Protein AF-A0A0M3JGV1-F1 (afdb_monomer_lite)

pLDDT: mean 84.98, std 13.51, range [31.81, 96.75]

Structure (mmCIF, N/CA/C/O backbone):
data_AF-A0A0M3JGV1-F1
#
_entry.id   AF-A0A0M3JGV1-F1
#
loop_
_atom_site.group_PDB
_atom_site.id
_atom_site.type_symbol
_atom_site.label_atom_id
_atom_site.label_alt_id
_atom_site.label_comp_id
_atom_site.label_asym_id
_atom_site.label_entity_id
_atom_site.label_seq_id
_atom_site.pdbx_PDB_ins_code
_atom_site.Cartn_x
_atom_site.Cartn_y
_atom_site.Cartn_z
_atom_site.occupancy
_atom_site.B_iso_or_equiv
_atom_site.auth_seq_id
_atom_site.auth_comp_id
_atom_site.auth_asym_id
_atom_site.auth_atom_id
_atom_site.pdbx_PDB_model_num
ATOM 1 N N . MET A 1 1 ? 13.966 17.396 3.147 1.00 37.34 1 MET A N 1
ATOM 2 C CA . MET A 1 1 ? 12.583 17.799 3.482 1.00 37.34 1 MET A CA 1
ATOM 3 C C . MET A 1 1 ? 12.252 17.110 4.794 1.00 37.34 1 MET A C 1
ATOM 5 O O . MET A 1 1 ? 12.454 15.910 4.873 1.00 37.34 1 MET A O 1
ATOM 9 N N . ASN A 1 2 ? 11.905 17.860 5.842 1.00 31.81 2 ASN A N 1
ATOM 10 C CA . ASN A 1 2 ? 11.750 17.312 7.194 1.00 31.81 2 ASN A CA 1
ATOM 11 C C . ASN A 1 2 ? 10.426 16.545 7.322 1.00 31.81 2 ASN A C 1
ATOM 13 O O . ASN A 1 2 ? 9.392 17.044 6.885 1.00 31.81 2 ASN A O 1
ATOM 17 N N . ALA A 1 3 ? 10.459 15.386 7.983 1.00 46.59 3 ALA A N 1
ATOM 18 C CA . ALA A 1 3 ? 9.334 14.471 8.214 1.00 46.59 3 ALA A CA 1
ATOM 19 C C . ALA A 1 3 ? 8.198 15.030 9.111 1.00 46.59 3 ALA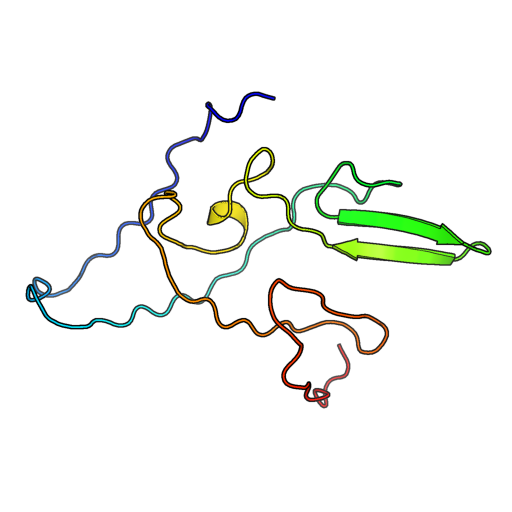 A C 1
ATOM 21 O O . ALA A 1 3 ? 7.343 14.283 9.570 1.00 46.59 3 ALA A O 1
ATOM 22 N N . HIS A 1 4 ? 8.171 16.341 9.376 1.00 45.28 4 HIS A N 1
ATOM 23 C CA . HIS A 1 4 ? 7.312 16.960 10.393 1.00 45.28 4 HIS A CA 1
ATOM 24 C C . HIS A 1 4 ? 6.203 17.875 9.848 1.00 45.28 4 HIS A C 1
ATOM 26 O O . HIS A 1 4 ? 5.447 18.423 10.640 1.00 45.28 4 HIS A O 1
ATOM 32 N N . ASN A 1 5 ? 6.052 18.014 8.526 1.00 45.00 5 ASN A N 1
ATOM 33 C CA . ASN A 1 5 ? 4.948 18.777 7.918 1.00 45.00 5 ASN A CA 1
ATOM 34 C C . ASN A 1 5 ? 3.959 17.861 7.181 1.00 45.00 5 ASN A C 1
ATOM 36 O O . ASN A 1 5 ? 3.640 18.080 6.012 1.00 45.00 5 ASN A O 1
ATOM 40 N N . LEU A 1 6 ? 3.470 16.819 7.854 1.00 54.94 6 LEU A N 1
ATOM 41 C CA . LEU A 1 6 ? 2.320 16.075 7.351 1.00 54.94 6 LEU A CA 1
ATOM 42 C C . LEU A 1 6 ? 1.060 16.902 7.632 1.00 54.94 6 LEU A C 1
ATOM 44 O O . LEU A 1 6 ? 0.699 17.134 8.784 1.00 54.94 6 LEU A O 1
ATOM 48 N N . ILE A 1 7 ? 0.389 17.362 6.573 1.00 60.41 7 ILE A N 1
ATOM 49 C CA . ILE A 1 7 ? -1.000 17.826 6.672 1.00 60.41 7 ILE A CA 1
ATOM 50 C C . ILE A 1 7 ? -1.793 16.683 7.326 1.00 60.41 7 ILE A C 1
ATOM 52 O O . ILE A 1 7 ? -1.631 15.538 6.892 1.00 60.41 7 ILE A O 1
ATOM 56 N N . PRO A 1 8 ? -2.628 16.938 8.350 1.00 64.62 8 PRO A N 1
ATOM 57 C CA . PRO A 1 8 ? -3.413 15.882 8.968 1.00 64.62 8 PRO A CA 1
ATOM 58 C C . PRO A 1 8 ? -4.295 15.194 7.917 1.00 64.62 8 PRO A C 1
ATOM 60 O O . PRO A 1 8 ? -5.240 15.783 7.398 1.00 64.62 8 PRO A O 1
ATOM 63 N N . ALA A 1 9 ? -3.959 13.949 7.584 1.00 78.62 9 ALA A N 1
ATOM 64 C CA . ALA A 1 9 ? -4.692 13.125 6.632 1.00 78.62 9 ALA A CA 1
ATOM 65 C C . ALA A 1 9 ? -5.491 12.080 7.414 1.00 78.62 9 ALA A C 1
ATOM 67 O O . ALA A 1 9 ? -5.013 10.972 7.660 1.00 78.62 9 ALA A O 1
ATOM 68 N N . PHE A 1 10 ? -6.687 12.469 7.855 1.00 87.88 10 PHE A N 1
ATOM 69 C CA . PHE A 1 10 ? -7.604 11.602 8.590 1.00 87.88 10 PHE A CA 1
ATOM 70 C C . PHE A 1 10 ? -8.809 11.233 7.729 1.00 87.88 10 PHE A C 1
ATOM 72 O O . PHE A 1 10 ? -9.417 12.092 7.091 1.00 87.88 10 PHE A O 1
ATOM 79 N N . LEU A 1 11 ? -9.189 9.957 7.770 1.00 90.12 11 LEU A N 1
ATOM 80 C CA . LEU A 1 11 ? -10.455 9.466 7.239 1.00 90.12 11 LEU A CA 1
ATOM 81 C C . LEU A 1 11 ? -11.381 9.132 8.411 1.00 90.12 11 LEU A C 1
ATOM 83 O O . LEU A 1 11 ? -11.094 8.232 9.198 1.00 90.12 11 LEU A O 1
ATOM 87 N N . THR A 1 12 ? -12.501 9.843 8.530 1.00 92.62 12 THR A N 1
ATOM 88 C CA . THR A 1 12 ? -13.517 9.553 9.551 1.00 92.62 12 THR A CA 1
ATOM 89 C C . THR A 1 12 ? -14.614 8.672 8.970 1.00 92.62 12 THR A C 1
ATOM 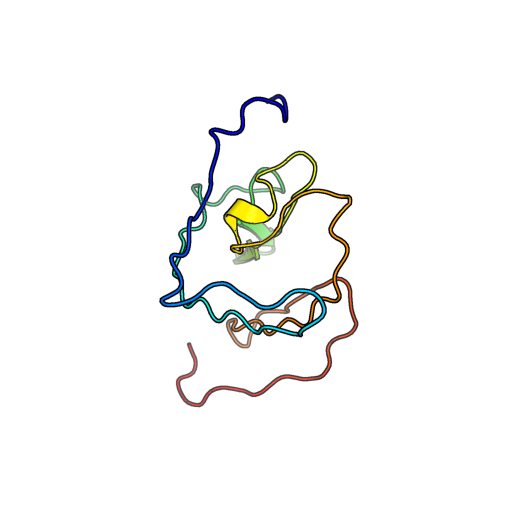91 O O . THR A 1 12 ? -15.327 9.079 8.054 1.00 92.62 12 THR A O 1
ATOM 94 N N . LEU A 1 13 ? -14.790 7.483 9.544 1.00 92.19 13 LEU A N 1
ATOM 95 C CA . LEU A 1 13 ? -15.855 6.552 9.183 1.00 92.19 13 LEU A CA 1
ATOM 96 C C . LEU A 1 13 ? -16.974 6.626 10.222 1.00 92.19 13 LEU A C 1
ATOM 98 O O . LEU A 1 13 ? -16.748 6.376 11.404 1.00 92.19 13 LEU A O 1
ATOM 102 N N . LYS A 1 14 ? -18.185 6.978 9.785 1.00 94.38 14 LYS A N 1
ATOM 103 C CA . LYS A 1 14 ? -19.367 6.996 10.654 1.00 94.38 14 LYS A CA 1
ATOM 104 C C . LYS A 1 14 ? -20.024 5.622 10.653 1.00 94.38 14 LYS A C 1
ATOM 106 O O . LYS A 1 14 ? -20.354 5.096 9.594 1.00 94.38 14 LYS A O 1
ATOM 111 N N . THR A 1 15 ? -20.246 5.068 11.836 1.00 94.12 15 THR A N 1
ATOM 112 C CA . THR A 1 15 ? -20.995 3.825 12.023 1.00 94.12 15 THR A CA 1
ATOM 113 C C . THR A 1 15 ? -22.451 4.145 12.358 1.00 94.12 15 THR A C 1
ATOM 115 O O . THR A 1 15 ? -22.755 5.198 12.914 1.00 94.12 15 THR A O 1
ATOM 118 N N . GLN A 1 16 ? -23.373 3.245 12.010 1.00 93.81 16 GLN A N 1
ATOM 119 C CA . GLN A 1 16 ? -24.796 3.421 12.340 1.00 93.81 16 GLN A CA 1
ATOM 120 C C . GLN A 1 16 ? -25.075 3.224 13.838 1.00 93.81 16 GLN A C 1
ATOM 122 O O . GLN A 1 16 ? -26.043 3.762 14.366 1.00 93.81 16 GLN A O 1
ATOM 127 N N . ALA A 1 17 ? -24.212 2.469 14.519 1.00 94.00 17 ALA A N 1
ATOM 128 C CA . ALA A 1 17 ? -24.259 2.221 15.951 1.00 94.00 17 ALA A CA 1
ATOM 129 C C . ALA A 1 17 ? -22.834 2.227 16.540 1.00 94.00 17 ALA A C 1
ATOM 131 O O . ALA A 1 17 ? -21.868 2.026 15.792 1.00 94.00 17 ALA A O 1
ATOM 132 N N . PRO A 1 18 ? -22.674 2.454 17.857 1.00 94.25 18 PRO A N 1
ATOM 133 C CA . PRO A 1 18 ? -21.377 2.364 18.520 1.00 94.25 18 PRO A CA 1
ATOM 134 C C . PRO A 1 18 ? -20.737 0.983 18.339 1.00 94.25 18 PRO A C 1
ATOM 136 O O . PRO A 1 18 ? -21.413 -0.039 18.447 1.00 94.25 18 PRO A O 1
ATOM 139 N N . LEU A 1 19 ? -19.424 0.952 18.101 1.00 95.19 19 LEU A N 1
ATOM 140 C CA . LEU A 1 19 ? -18.666 -0.297 18.085 1.00 95.19 19 LEU A CA 1
ATOM 141 C C . LEU A 1 19 ? -18.480 -0.800 19.521 1.00 95.19 19 LEU A C 1
ATOM 143 O O . LEU A 1 19 ? -18.080 -0.046 20.408 1.00 95.19 19 LEU A O 1
ATOM 147 N N . THR A 1 20 ? -18.763 -2.079 19.755 1.00 96.00 20 THR A N 1
ATOM 148 C CA . THR A 1 20 ? -18.626 -2.694 21.078 1.00 96.00 20 THR A CA 1
ATOM 149 C C . THR A 1 20 ? -17.154 -2.917 21.422 1.00 96.00 20 THR A C 1
ATOM 151 O O . THR A 1 20 ? -16.409 -3.523 20.647 1.00 96.00 20 THR A O 1
ATOM 154 N N . ALA A 1 21 ? -16.738 -2.448 22.601 1.00 96.31 21 ALA A N 1
ATOM 155 C CA . ALA A 1 21 ? -15.388 -2.659 23.115 1.00 96.31 21 ALA A CA 1
ATOM 156 C C . ALA A 1 21 ? -15.084 -4.156 23.308 1.00 96.31 21 ALA A C 1
ATOM 158 O O . ALA A 1 21 ? -15.967 -4.943 23.645 1.00 96.31 21 ALA A O 1
ATOM 159 N N . GLY A 1 22 ? -13.827 -4.552 23.085 1.00 96.75 22 GLY A N 1
ATOM 160 C CA . GLY A 1 22 ? -13.382 -5.947 23.217 1.00 96.75 22 GLY A CA 1
ATOM 161 C C . GLY A 1 22 ? -13.843 -6.889 22.098 1.00 96.75 22 GLY A C 1
ATOM 162 O O . GLY A 1 22 ? -13.585 -8.085 22.173 1.00 96.75 22 GLY A O 1
ATOM 163 N N . SER A 1 23 ? -14.513 -6.370 21.065 1.00 96.00 23 SER A N 1
ATOM 164 C CA . SER A 1 23 ? -14.932 -7.140 19.888 1.00 96.00 23 SER A CA 1
ATOM 165 C C . SER A 1 23 ? -13.995 -6.910 18.701 1.00 96.00 23 SER A C 1
ATOM 167 O O . SER A 1 23 ? -13.382 -5.848 18.580 1.00 96.00 23 SER A O 1
ATOM 169 N N . ASN A 1 24 ? -13.927 -7.887 17.795 1.00 96.00 24 ASN A N 1
ATOM 170 C CA . ASN A 1 24 ? -13.173 -7.769 16.550 1.00 96.00 24 ASN A CA 1
ATOM 171 C C . ASN A 1 24 ? -14.056 -7.202 15.439 1.00 96.00 24 ASN A C 1
ATOM 173 O O . ASN A 1 24 ? -15.172 -7.670 15.223 1.00 96.00 24 ASN A O 1
ATOM 177 N N . TRP A 1 25 ? -13.517 -6.236 14.705 1.00 95.31 25 TRP A N 1
ATOM 178 C CA . TRP A 1 25 ? -14.178 -5.600 13.573 1.00 95.31 25 TRP A CA 1
ATOM 179 C C . TRP A 1 25 ? -13.277 -5.672 12.346 1.00 95.31 25 TRP A C 1
ATOM 181 O O . TRP A 1 25 ? -12.054 -5.586 12.458 1.00 95.31 25 TRP A O 1
ATOM 191 N N . THR A 1 26 ? -13.882 -5.808 11.170 1.00 95.38 26 THR A N 1
ATOM 192 C CA . THR A 1 26 ? -13.162 -5.800 9.895 1.00 95.38 26 THR A CA 1
ATOM 193 C C . THR A 1 26 ? -13.616 -4.611 9.069 1.00 95.38 26 THR A C 1
ATOM 195 O O . THR A 1 26 ? -14.810 -4.405 8.862 1.00 95.38 26 THR A O 1
ATOM 198 N N . LEU A 1 27 ? -12.648 -3.838 8.587 1.00 94.38 27 LEU A N 1
ATOM 199 C CA . LEU A 1 27 ? -12.864 -2.689 7.725 1.00 94.38 27 LEU A CA 1
ATOM 200 C C . LEU A 1 27 ? -12.315 -2.997 6.333 1.00 94.38 27 LEU A C 1
ATOM 202 O O . LEU A 1 27 ? -11.140 -3.322 6.188 1.00 94.38 27 LEU A O 1
ATOM 206 N N . TRP A 1 28 ? -13.168 -2.857 5.321 1.00 95.69 28 TRP A N 1
ATOM 207 C CA . TRP A 1 28 ? -12.793 -2.984 3.918 1.00 95.69 28 TRP A CA 1
ATOM 208 C C . TRP A 1 28 ? -12.823 -1.614 3.256 1.00 95.69 28 TRP A C 1
ATOM 210 O O . TRP A 1 28 ? -13.836 -0.916 3.309 1.00 95.69 28 TRP A O 1
ATOM 220 N N . ILE A 1 29 ? -11.719 -1.237 2.616 1.00 95.12 29 ILE A N 1
ATOM 221 C CA . ILE A 1 29 ? -11.608 0.013 1.867 1.00 95.12 29 ILE A CA 1
ATOM 222 C C . ILE A 1 29 ? -11.131 -0.328 0.461 1.00 95.12 29 ILE A C 1
ATOM 224 O O . ILE A 1 29 ? -10.029 -0.838 0.283 1.00 95.12 29 ILE A O 1
ATOM 228 N N . LYS A 1 30 ? -11.956 -0.016 -0.541 1.00 95.75 30 LYS A N 1
ATOM 229 C CA . LYS A 1 30 ? -11.534 0.004 -1.942 1.00 95.75 30 LYS A CA 1
ATOM 230 C C . LYS A 1 30 ? -11.152 1.433 -2.297 1.00 95.75 30 LYS A C 1
ATOM 232 O O . LYS A 1 30 ? -11.959 2.342 -2.117 1.00 95.75 30 LYS A O 1
ATOM 237 N N . TYR A 1 31 ? -9.937 1.628 -2.787 1.00 93.69 31 TYR A N 1
ATOM 238 C CA . TYR A 1 31 ? -9.421 2.945 -3.135 1.00 93.69 31 TYR A CA 1
ATOM 239 C C . TYR A 1 31 ? -8.523 2.866 -4.368 1.00 93.69 31 TYR A C 1
ATOM 241 O O . TYR A 1 31 ? -8.020 1.804 -4.726 1.00 93.69 31 TYR A O 1
ATOM 249 N N . THR A 1 32 ? -8.330 4.015 -5.005 1.00 92.31 32 THR A N 1
ATOM 250 C CA . THR A 1 32 ? -7.331 4.230 -6.050 1.00 92.31 32 THR A CA 1
ATOM 251 C C . THR A 1 32 ? -6.509 5.442 -5.655 1.00 92.31 32 THR A C 1
ATOM 253 O O . THR A 1 32 ? -7.056 6.428 -5.161 1.00 92.31 32 THR A O 1
ATOM 256 N N . GLY A 1 33 ? -5.206 5.371 -5.874 1.00 86.12 33 GLY A N 1
ATOM 257 C CA . GLY A 1 33 ? -4.289 6.478 -5.661 1.00 86.12 33 GLY A CA 1
ATOM 258 C C . GLY A 1 33 ? -3.478 6.729 -6.917 1.00 86.12 33 GLY A C 1
ATOM 259 O O . GLY A 1 33 ? -3.569 5.994 -7.898 1.00 86.12 33 GLY A O 1
ATOM 260 N N . PHE A 1 34 ? -2.667 7.770 -6.870 1.00 81.06 34 PHE A N 1
ATOM 261 C CA . PHE A 1 34 ? -1.708 8.063 -7.916 1.00 81.06 34 PHE A CA 1
ATOM 262 C C . PHE A 1 34 ? -0.309 7.969 -7.335 1.00 81.06 34 PHE A C 1
ATOM 264 O O . PHE A 1 34 ? -0.059 8.363 -6.195 1.00 81.06 34 PHE A O 1
ATOM 271 N N . VAL A 1 35 ? 0.608 7.449 -8.139 1.00 78.56 35 VAL A N 1
ATOM 272 C CA . VAL A 1 35 ? 2.020 7.479 -7.797 1.00 78.56 35 VAL A CA 1
ATOM 273 C C . VAL A 1 35 ? 2.552 8.853 -8.182 1.00 78.56 35 VAL A C 1
ATOM 275 O O . VAL A 1 35 ? 2.562 9.222 -9.355 1.00 78.56 35 VAL A O 1
ATOM 278 N N . TRP A 1 36 ? 2.943 9.639 -7.180 1.00 67.88 36 TRP A N 1
ATOM 279 C CA . TRP A 1 36 ? 3.494 10.972 -7.392 1.00 67.88 36 TRP A CA 1
ATOM 280 C C . TRP A 1 36 ? 4.832 10.916 -8.138 1.00 67.88 36 TRP A C 1
ATOM 282 O O . TRP A 1 36 ? 5.729 10.159 -7.773 1.00 67.88 36 TRP A O 1
ATOM 292 N N . GLY A 1 37 ? 4.995 11.822 -9.101 1.00 69.50 37 GLY A N 1
ATOM 293 C CA . GLY A 1 37 ? 6.287 12.146 -9.703 1.00 69.50 37 GLY A CA 1
ATOM 294 C C . GLY A 1 37 ? 6.464 11.639 -11.130 1.00 69.50 37 GLY A C 1
ATOM 295 O O . GLY A 1 37 ? 5.868 10.654 -11.560 1.00 69.50 37 GLY A O 1
ATOM 296 N N . VAL A 1 38 ? 7.314 12.348 -11.874 1.00 76.31 38 VAL A N 1
ATOM 297 C CA . VAL A 1 38 ? 7.809 11.876 -13.166 1.00 76.31 38 VAL A CA 1
ATOM 298 C C . VAL A 1 38 ? 8.924 10.869 -12.888 1.00 76.31 38 VAL A C 1
ATOM 300 O O . VAL A 1 38 ? 9.803 11.163 -12.075 1.00 76.31 38 VAL A O 1
ATOM 303 N N . PRO A 1 39 ? 8.921 9.711 -13.559 1.00 81.44 39 PRO A N 1
ATOM 304 C CA . PRO A 1 39 ? 9.965 8.718 -13.392 1.00 81.44 39 PRO A CA 1
ATOM 305 C C . PRO A 1 39 ? 11.366 9.296 -13.584 1.00 81.44 39 PRO A C 1
ATOM 307 O O . PRO A 1 39 ? 11.629 9.974 -14.580 1.00 81.44 39 PRO A O 1
ATOM 310 N N . SER A 1 40 ? 12.272 9.008 -12.651 1.00 85.94 40 SER A N 1
ATOM 311 C CA . SER A 1 40 ? 13.637 9.550 -12.658 1.00 85.94 40 SER A CA 1
ATOM 312 C C . SER A 1 40 ? 14.701 8.460 -12.745 1.00 85.94 40 SER A C 1
ATOM 314 O O . SER A 1 40 ? 14.536 7.376 -12.191 1.00 85.94 40 SER A O 1
ATOM 316 N N . LYS A 1 41 ? 15.835 8.754 -13.389 1.00 87.31 41 LYS A N 1
ATOM 317 C CA . LYS A 1 41 ? 16.995 7.853 -13.376 1.00 87.31 41 LYS A CA 1
ATOM 318 C C . LYS A 1 41 ? 17.616 7.822 -11.972 1.00 87.31 41 LYS A C 1
ATOM 320 O O . LYS A 1 41 ? 17.977 8.881 -11.465 1.00 87.31 41 LYS A O 1
ATOM 325 N N . GLY A 1 42 ? 17.775 6.644 -11.363 1.00 85.19 42 GLY A N 1
ATOM 326 C CA . GLY A 1 42 ? 18.387 6.493 -10.028 1.00 85.19 42 GLY A CA 1
ATOM 327 C C . GLY A 1 42 ? 17.424 5.994 -8.944 1.00 85.19 42 GLY A C 1
ATOM 328 O O . GLY A 1 42 ? 16.613 5.128 -9.219 1.00 85.19 42 GLY A O 1
ATOM 329 N N . VAL A 1 43 ? 17.539 6.480 -7.702 1.00 80.62 43 VAL A N 1
ATOM 330 C CA . VAL A 1 43 ? 16.722 6.026 -6.541 1.00 80.62 43 VAL A CA 1
ATOM 331 C C . VAL A 1 43 ? 16.085 7.193 -5.777 1.00 80.62 43 VAL A C 1
ATOM 333 O O . VAL A 1 43 ? 15.938 7.162 -4.560 1.00 80.62 43 VAL A O 1
ATOM 336 N N . TYR A 1 44 ? 15.774 8.276 -6.484 1.00 72.88 44 TYR A N 1
ATOM 337 C CA . TYR A 1 44 ? 15.408 9.550 -5.859 1.00 72.88 44 TYR A CA 1
ATOM 338 C C . TYR A 1 44 ? 13.906 9.705 -5.602 1.00 72.88 44 TYR A C 1
ATOM 340 O O . TYR A 1 44 ? 13.513 10.551 -4.802 1.00 72.88 44 TYR A O 1
ATOM 348 N N . THR A 1 45 ? 13.066 8.918 -6.274 1.00 74.75 45 THR A N 1
ATOM 349 C CA . THR A 1 45 ? 11.604 8.946 -6.110 1.00 74.75 45 THR A CA 1
ATOM 350 C C . THR A 1 45 ? 11.062 7.534 -5.880 1.00 74.75 45 THR A C 1
ATOM 352 O O . THR A 1 45 ? 11.826 6.575 -5.832 1.00 74.75 45 THR A O 1
ATOM 355 N N . ASN A 1 46 ? 9.749 7.366 -5.725 1.00 78.88 46 ASN A N 1
ATOM 356 C CA . ASN A 1 46 ? 9.144 6.032 -5.694 1.00 78.88 46 ASN A CA 1
ATOM 357 C C . ASN A 1 46 ? 9.127 5.364 -7.074 1.00 78.88 46 ASN A C 1
ATOM 359 O O . ASN A 1 46 ? 9.054 4.142 -7.143 1.00 78.88 46 ASN A O 1
ATOM 363 N N . THR A 1 47 ? 9.224 6.144 -8.154 1.00 85.44 47 THR A N 1
ATOM 364 C CA . THR A 1 47 ? 9.173 5.652 -9.533 1.00 85.44 47 THR A CA 1
ATOM 365 C C . THR A 1 47 ? 10.493 5.950 -10.213 1.00 85.44 47 THR A C 1
ATOM 367 O O . THR A 1 47 ? 10.751 7.071 -10.654 1.00 85.44 47 THR A O 1
ATOM 370 N N . ASN A 1 48 ? 11.352 4.948 -10.327 1.00 87.62 48 ASN A N 1
ATOM 371 C CA . ASN A 1 48 ? 12.654 5.135 -10.940 1.00 87.62 48 ASN A CA 1
ATOM 372 C C . ASN A 1 48 ? 12.873 4.218 -12.130 1.00 87.62 48 ASN A C 1
ATOM 374 O O . ASN A 1 48 ? 12.152 3.244 -12.341 1.00 87.62 48 ASN A O 1
ATOM 378 N N . TYR A 1 49 ? 13.903 4.528 -12.907 1.00 90.31 49 TYR A N 1
ATOM 379 C CA . TYR A 1 49 ? 14.381 3.629 -13.940 1.00 90.31 49 TYR A CA 1
ATOM 380 C C . TYR A 1 49 ? 15.904 3.582 -13.998 1.00 90.31 49 TYR A C 1
ATOM 382 O O . TYR A 1 49 ? 16.609 4.534 -13.650 1.00 90.31 49 TYR A O 1
ATOM 390 N N . PHE A 1 50 ? 16.406 2.463 -14.502 1.00 90.12 50 PHE A N 1
ATOM 391 C CA . PHE A 1 50 ? 17.806 2.270 -14.855 1.00 90.12 50 PHE A CA 1
ATOM 392 C C . PHE A 1 50 ? 17.913 1.898 -16.327 1.00 90.12 50 PHE A C 1
ATOM 394 O O . PHE A 1 50 ? 16.976 1.362 -16.914 1.00 90.12 50 PHE A O 1
ATOM 401 N N . GLU A 1 51 ? 19.053 2.207 -16.936 1.00 89.44 51 GLU A N 1
ATOM 402 C CA . GLU A 1 51 ? 19.308 1.910 -18.343 1.00 89.44 51 GLU A CA 1
ATOM 403 C C . GLU A 1 51 ? 20.449 0.912 -18.458 1.00 89.44 51 GLU A C 1
ATOM 405 O O . GLU A 1 51 ? 21.545 1.151 -17.951 1.00 89.44 51 GLU A O 1
ATOM 410 N N . PHE A 1 52 ? 20.190 -0.188 -19.155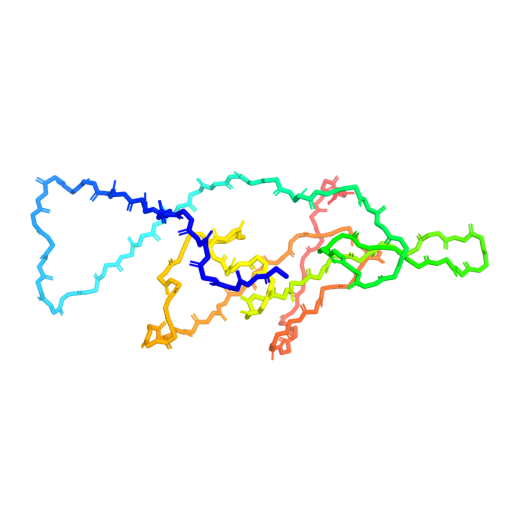 1.00 84.94 52 PHE A N 1
ATOM 411 C CA . PHE A 1 52 ? 21.186 -1.199 -19.478 1.00 84.94 52 PHE A CA 1
ATOM 412 C C . PHE A 1 52 ? 20.985 -1.632 -20.928 1.00 84.94 52 PHE A C 1
ATOM 414 O O . PHE A 1 52 ? 19.861 -1.925 -21.332 1.00 84.94 52 PHE A O 1
ATOM 421 N N . ASN A 1 53 ? 22.050 -1.634 -21.734 1.00 89.81 53 ASN A N 1
ATOM 422 C CA . ASN A 1 53 ? 21.985 -1.964 -23.165 1.00 89.81 53 ASN A CA 1
ATOM 423 C C . ASN A 1 53 ? 20.864 -1.217 -23.922 1.00 89.81 53 ASN A C 1
ATOM 425 O O . ASN A 1 53 ? 20.116 -1.820 -24.689 1.00 89.81 53 ASN A O 1
ATOM 429 N N . ASN A 1 54 ? 20.719 0.091 -23.677 1.00 87.06 54 ASN A N 1
ATOM 430 C CA . ASN A 1 54 ? 19.674 0.951 -24.256 1.00 87.06 54 ASN A CA 1
ATOM 431 C C . ASN A 1 54 ? 18.223 0.542 -23.927 1.00 87.06 54 ASN A C 1
ATOM 433 O O . ASN A 1 54 ? 17.291 1.008 -24.582 1.00 87.06 54 ASN A O 1
ATOM 437 N N . LYS A 1 55 ? 18.006 -0.295 -22.905 1.00 85.25 55 LYS A N 1
ATOM 438 C CA . LYS A 1 55 ? 16.677 -0.643 -22.388 1.00 85.25 55 LYS A CA 1
ATOM 439 C C . LYS A 1 55 ? 16.452 -0.009 -21.022 1.00 85.25 55 LYS A C 1
ATOM 441 O O . LYS A 1 55 ? 17.346 -0.038 -20.177 1.00 85.25 55 LYS A O 1
ATOM 446 N N . LYS A 1 56 ? 15.252 0.538 -20.811 1.00 87.31 56 LYS A N 1
ATOM 447 C CA . LYS A 1 56 ? 14.812 1.068 -19.515 1.00 87.31 56 LYS A CA 1
ATOM 448 C C . LYS A 1 56 ? 14.189 -0.049 -18.685 1.00 87.31 56 LYS A C 1
ATOM 450 O O . LYS A 1 56 ? 13.210 -0.650 -19.115 1.00 87.31 56 LYS A O 1
ATOM 455 N N . ALA A 1 57 ? 14.746 -0.289 -17.507 1.00 87.38 57 ALA A N 1
ATOM 456 C CA . ALA A 1 57 ? 14.159 -1.132 -16.477 1.00 87.38 57 ALA A CA 1
ATOM 457 C C . ALA A 1 57 ? 13.465 -0.232 -15.453 1.00 87.38 57 ALA A C 1
ATOM 459 O O . ALA A 1 57 ? 14.112 0.614 -14.834 1.00 87.38 57 ALA A O 1
ATOM 460 N N . TRP A 1 58 ? 12.155 -0.397 -15.320 1.00 88.25 58 TRP A N 1
ATOM 461 C CA . TRP A 1 58 ? 11.304 0.386 -14.432 1.00 88.25 58 TRP A CA 1
ATOM 462 C C . TRP A 1 58 ? 11.246 -0.249 -13.048 1.00 88.25 58 TRP A C 1
ATOM 464 O O . TRP A 1 58 ? 11.150 -1.467 -12.932 1.00 88.25 58 TRP A O 1
ATOM 474 N N . ILE A 1 59 ? 11.308 0.573 -12.003 1.00 89.81 59 ILE A N 1
ATOM 475 C CA . ILE A 1 59 ? 11.249 0.133 -10.611 1.00 89.81 59 ILE A CA 1
ATOM 476 C C . ILE A 1 59 ? 10.288 1.041 -9.855 1.00 89.81 59 ILE A C 1
ATOM 478 O O . ILE A 1 59 ? 10.472 2.259 -9.810 1.00 89.81 59 ILE A O 1
ATOM 482 N N . PHE A 1 60 ? 9.296 0.424 -9.222 1.00 89.81 60 PHE A N 1
ATOM 483 C CA . PHE A 1 60 ? 8.510 1.057 -8.177 1.00 89.81 60 PHE A CA 1
ATOM 484 C C . PHE A 1 60 ? 9.038 0.608 -6.812 1.00 89.81 60 PHE A C 1
ATOM 486 O O . PHE A 1 60 ? 9.150 -0.588 -6.548 1.00 89.81 60 PHE A O 1
ATOM 493 N N . SER A 1 61 ? 9.385 1.557 -5.949 1.00 88.75 61 SER A N 1
ATOM 494 C CA . SER A 1 61 ? 9.949 1.293 -4.623 1.00 88.75 61 SER A CA 1
ATOM 495 C C . SER A 1 61 ? 9.279 2.144 -3.553 1.00 88.75 61 SER A C 1
ATOM 497 O O . SER A 1 61 ? 8.912 3.294 -3.796 1.00 88.75 61 SER A O 1
ATOM 499 N N . THR A 1 62 ? 9.163 1.609 -2.341 1.00 87.00 62 THR A N 1
ATOM 500 C CA . THR A 1 62 ? 8.575 2.300 -1.187 1.00 87.00 62 THR A CA 1
ATOM 501 C C . THR A 1 62 ? 9.640 2.675 -0.164 1.00 87.00 62 THR A C 1
ATOM 503 O O . THR A 1 62 ? 10.473 1.846 0.192 1.00 87.00 62 THR A O 1
ATOM 506 N N . TYR A 1 63 ? 9.573 3.900 0.358 1.00 85.94 63 TYR A N 1
ATOM 507 C CA . TYR A 1 63 ? 10.395 4.361 1.475 1.00 85.94 63 TYR A CA 1
ATOM 508 C C . TYR A 1 63 ? 9.536 5.215 2.412 1.00 85.94 63 TYR A C 1
ATOM 510 O O . TYR A 1 63 ? 9.268 6.377 2.117 1.00 85.94 63 TYR A O 1
ATOM 518 N N . PHE A 1 64 ? 9.054 4.617 3.504 1.00 85.94 64 PHE A N 1
ATOM 519 C CA . PHE A 1 64 ? 7.997 5.217 4.328 1.00 85.94 64 PHE A CA 1
ATOM 520 C C . PHE A 1 64 ? 8.490 6.002 5.549 1.00 85.94 64 PHE A C 1
ATOM 522 O O . PHE A 1 64 ? 7.736 6.814 6.070 1.00 85.94 64 PHE A O 1
ATOM 529 N N . GLU A 1 65 ? 9.728 5.795 6.010 1.00 78.88 65 GLU A N 1
ATOM 530 C CA . GLU A 1 65 ? 10.207 6.418 7.256 1.00 78.88 65 GLU A CA 1
ATOM 531 C C . GLU A 1 65 ? 10.621 7.883 7.069 1.00 78.88 65 GLU A C 1
ATOM 533 O O . GLU A 1 65 ? 10.189 8.751 7.821 1.00 78.88 65 GLU A O 1
ATOM 538 N N . SER A 1 66 ? 11.444 8.183 6.057 1.00 75.75 66 SER A N 1
ATOM 539 C CA . SER A 1 66 ? 11.811 9.574 5.717 1.00 75.75 66 SER A CA 1
ATOM 540 C C . SER A 1 66 ? 11.306 10.027 4.345 1.00 75.75 66 SER A C 1
ATOM 542 O O . SER A 1 66 ? 11.639 11.128 3.905 1.00 75.75 66 SER A O 1
ATOM 544 N N . GLY A 1 67 ? 10.539 9.179 3.656 1.00 69.75 67 GLY A N 1
ATOM 545 C CA . GLY A 1 67 ? 9.870 9.498 2.396 1.00 69.75 67 GLY A CA 1
ATOM 546 C C . GLY A 1 67 ? 8.379 9.797 2.597 1.00 69.75 67 GLY A C 1
ATOM 547 O O . GLY A 1 67 ? 7.979 10.244 3.673 1.00 69.75 67 GLY A O 1
ATOM 548 N N . PRO A 1 68 ? 7.537 9.582 1.570 1.00 70.19 68 PRO A N 1
ATOM 549 C CA . PRO A 1 68 ? 6.085 9.647 1.725 1.00 70.19 68 PRO A CA 1
ATOM 550 C C . PRO A 1 68 ? 5.652 8.586 2.741 1.00 70.19 68 PRO A C 1
ATOM 552 O O . PRO A 1 68 ? 5.969 7.420 2.535 1.00 70.19 68 PRO A O 1
ATOM 555 N N . SER A 1 69 ? 4.973 8.944 3.837 1.00 83.38 69 SER A N 1
ATOM 556 C CA . SER A 1 69 ? 4.633 7.946 4.867 1.00 83.38 69 SER A CA 1
ATOM 557 C C . SER A 1 69 ? 3.671 6.873 4.334 1.00 83.38 69 SER A C 1
ATOM 559 O O . SER A 1 69 ? 3.079 7.038 3.260 1.00 83.38 69 SER A O 1
ATOM 561 N N . ALA A 1 70 ? 3.504 5.754 5.048 1.00 88.69 70 ALA A N 1
ATOM 562 C CA . ALA A 1 70 ? 2.746 4.601 4.545 1.00 88.69 70 ALA A CA 1
ATOM 563 C C . ALA A 1 70 ? 1.298 4.958 4.161 1.00 88.69 70 ALA A C 1
ATOM 565 O O . ALA A 1 70 ? 0.765 4.410 3.190 1.00 88.69 70 ALA A O 1
ATOM 566 N N . ARG A 1 71 ? 0.703 5.959 4.834 1.00 89.06 71 ARG A N 1
ATOM 567 C CA . ARG A 1 71 ? -0.644 6.477 4.528 1.00 89.06 71 ARG A CA 1
ATOM 568 C C . ARG A 1 71 ? -0.793 7.088 3.129 1.00 89.06 71 ARG A C 1
ATOM 570 O O . ARG A 1 71 ? -1.912 7.329 2.689 1.00 89.06 71 ARG A O 1
ATOM 577 N N . SER A 1 72 ? 0.312 7.344 2.426 1.00 85.19 72 SER A N 1
ATOM 578 C CA . SER A 1 72 ? 0.301 7.768 1.019 1.00 85.19 72 SER A CA 1
ATOM 579 C C . SER A 1 72 ? 0.024 6.622 0.037 1.00 85.19 72 SER A C 1
ATOM 581 O O . SER A 1 72 ? -0.437 6.885 -1.072 1.00 85.19 72 SER A O 1
ATOM 583 N N . LEU A 1 73 ? 0.274 5.368 0.437 1.00 88.06 73 LEU A N 1
ATOM 584 C CA . LEU A 1 73 ? 0.045 4.175 -0.385 1.00 88.06 73 LEU A CA 1
ATOM 585 C C . LEU A 1 73 ? -1.185 3.383 0.066 1.00 88.06 73 LEU A C 1
ATOM 587 O O . LEU A 1 73 ? -1.905 2.845 -0.775 1.00 88.06 73 LEU A O 1
ATOM 591 N N . VAL A 1 74 ? -1.424 3.287 1.375 1.00 91.00 74 VAL A N 1
ATOM 592 C CA . VAL A 1 74 ? -2.509 2.483 1.948 1.00 91.00 74 VAL A CA 1
ATOM 593 C C . VAL A 1 74 ? -3.181 3.208 3.113 1.00 91.00 74 VAL A C 1
ATOM 595 O O . VAL A 1 74 ? -2.485 3.678 4.008 1.00 91.00 74 VAL A O 1
ATOM 598 N N . PRO A 1 75 ? -4.525 3.303 3.159 1.00 92.62 75 PRO A N 1
ATOM 599 C CA . PRO A 1 75 ? -5.228 3.778 4.344 1.00 92.62 75 PRO A CA 1
ATOM 600 C C . PRO A 1 75 ? -4.927 2.862 5.536 1.00 92.62 75 PRO A C 1
ATOM 602 O O . PRO A 1 75 ? -5.354 1.708 5.570 1.00 92.62 75 PRO A O 1
ATOM 605 N N . CYS A 1 76 ? -4.173 3.365 6.509 1.00 92.88 76 CYS A N 1
ATOM 606 C CA . CYS A 1 76 ? -3.734 2.589 7.663 1.00 92.88 76 CYS A CA 1
ATOM 607 C C . CYS A 1 76 ? -3.587 3.454 8.921 1.00 92.88 76 CYS A C 1
ATOM 609 O O . CYS A 1 76 ? -3.585 4.686 8.863 1.00 92.88 76 CYS A O 1
ATOM 611 N N . PHE A 1 77 ? -3.460 2.790 10.072 1.00 92.56 77 PHE A N 1
ATOM 612 C CA . PHE A 1 77 ? -3.077 3.421 11.334 1.00 92.56 77 PHE A CA 1
ATOM 613 C C . PHE A 1 77 ? -1.563 3.669 11.331 1.00 92.56 77 PHE A C 1
ATOM 615 O O . PHE A 1 77 ? -0.787 2.878 11.855 1.00 92.56 77 PHE A O 1
ATOM 622 N N . ASP A 1 78 ? -1.154 4.745 10.668 1.00 90.56 78 ASP A N 1
ATOM 623 C CA . ASP A 1 78 ? 0.242 5.069 10.359 1.00 90.56 78 ASP A CA 1
ATOM 624 C C . ASP A 1 78 ? 0.965 5.762 11.530 1.00 90.56 78 ASP A C 1
ATOM 626 O O . ASP A 1 78 ? 1.453 6.883 11.390 1.00 90.56 78 ASP A O 1
ATOM 630 N N . GLU A 1 79 ? 0.985 5.098 12.690 1.00 89.00 79 GLU A N 1
ATOM 631 C CA . GLU A 1 79 ? 1.837 5.436 13.839 1.00 89.00 79 GLU A CA 1
ATOM 632 C C . GLU A 1 79 ? 2.637 4.188 14.266 1.00 89.00 79 GLU A C 1
ATOM 634 O O . GLU A 1 79 ? 2.077 3.085 14.268 1.00 89.00 79 GLU A O 1
ATOM 639 N N . PRO A 1 80 ? 3.911 4.322 14.682 1.00 90.12 80 PRO A N 1
ATOM 640 C CA . PRO A 1 80 ? 4.783 3.179 14.992 1.00 90.12 80 PRO A CA 1
ATOM 641 C C . PRO A 1 80 ? 4.257 2.220 16.072 1.00 90.12 80 PRO A C 1
ATOM 643 O O . PRO A 1 80 ? 4.585 1.029 16.064 1.00 90.12 80 PRO A O 1
ATOM 646 N N . ASP A 1 81 ? 3.439 2.727 16.997 1.00 95.31 81 ASP A N 1
ATOM 647 C CA . ASP A 1 81 ? 2.889 1.949 18.109 1.00 95.31 81 ASP A CA 1
ATOM 648 C C . ASP A 1 81 ? 1.758 0.997 17.674 1.00 95.31 81 ASP A C 1
ATOM 650 O O . ASP A 1 81 ? 1.497 -0.005 18.348 1.00 95.31 81 ASP A O 1
ATOM 654 N N . TYR A 1 82 ? 1.124 1.227 16.518 1.00 93.00 82 TYR A N 1
ATOM 655 C CA . TYR A 1 82 ? 0.059 0.369 15.986 1.00 93.00 82 TYR A CA 1
ATOM 656 C C . TYR A 1 82 ? 0.619 -0.771 15.128 1.00 93.00 82 TYR A C 1
ATOM 658 O O . TYR A 1 82 ? 0.449 -0.829 13.909 1.00 93.00 82 TYR A O 1
ATOM 666 N N . LYS A 1 83 ? 1.287 -1.729 15.776 1.00 95.00 83 LYS A N 1
ATOM 667 C CA . LYS A 1 83 ? 1.840 -2.910 15.094 1.00 95.00 83 LYS A CA 1
ATOM 668 C C . LYS A 1 83 ? 0.736 -3.824 14.555 1.00 95.00 83 LYS A C 1
ATOM 670 O O . LYS A 1 83 ? -0.209 -4.162 15.263 1.00 95.00 83 LYS A O 1
ATOM 675 N N . ALA A 1 84 ? 0.918 -4.309 13.328 1.00 95.56 84 ALA A N 1
ATOM 676 C CA . ALA A 1 84 ? 0.014 -5.252 12.676 1.00 95.56 84 ALA A CA 1
ATOM 677 C C . ALA A 1 84 ? 0.779 -6.272 11.819 1.00 95.56 84 ALA A C 1
ATOM 679 O O . ALA A 1 84 ? 1.931 -6.054 11.437 1.00 95.56 84 ALA A O 1
ATOM 680 N N . ARG A 1 85 ? 0.124 -7.396 11.501 1.00 96.12 85 ARG A N 1
ATOM 681 C CA . ARG A 1 85 ? 0.597 -8.337 10.477 1.00 96.12 85 ARG A CA 1
ATOM 682 C C . ARG A 1 85 ? 0.081 -7.882 9.116 1.00 96.12 85 ARG A C 1
ATOM 684 O O . ARG A 1 85 ? -1.107 -7.614 8.981 1.00 96.12 85 ARG A O 1
ATOM 691 N N . TRP A 1 86 ? 0.967 -7.846 8.127 1.00 95.00 86 TRP A N 1
ATOM 692 C CA . TRP A 1 86 ? 0.638 -7.461 6.759 1.00 95.00 86 TRP A CA 1
ATOM 693 C C . TRP A 1 86 ? 0.694 -8.682 5.850 1.00 95.00 86 TRP A C 1
ATOM 695 O O . TRP A 1 86 ? 1.736 -9.325 5.734 1.00 95.00 86 TRP A O 1
ATOM 705 N N . GLN A 1 87 ? -0.432 -8.983 5.210 1.00 95.12 87 GLN A N 1
ATOM 706 C CA . GLN A 1 87 ? -0.515 -9.919 4.097 1.00 95.12 87 GLN A CA 1
ATOM 707 C C . GLN A 1 87 ? -0.819 -9.100 2.847 1.00 95.12 87 GLN A C 1
ATOM 709 O O . GLN A 1 87 ? -1.787 -8.344 2.830 1.00 95.12 87 GLN A O 1
ATOM 714 N N . MET A 1 88 ? 0.044 -9.201 1.839 1.00 93.81 88 MET A N 1
ATOM 715 C CA . MET A 1 88 ? -0.020 -8.369 0.640 1.00 93.81 88 MET A CA 1
ATOM 716 C C . MET A 1 88 ? -0.145 -9.242 -0.600 1.00 93.81 88 MET A C 1
ATOM 718 O O . MET A 1 88 ? 0.413 -10.336 -0.664 1.00 93.81 88 MET A O 1
ATOM 722 N N . THR A 1 89 ? -0.855 -8.727 -1.593 1.00 93.88 89 THR A N 1
ATOM 723 C CA . THR A 1 89 ? -0.921 -9.278 -2.945 1.00 93.88 89 THR A CA 1
ATOM 724 C C . THR A 1 89 ? -0.668 -8.119 -3.892 1.00 93.88 89 THR A C 1
ATOM 726 O O . THR A 1 89 ? -1.263 -7.055 -3.719 1.00 93.88 89 THR A O 1
ATOM 729 N N . LEU A 1 90 ? 0.253 -8.300 -4.835 1.00 92.88 90 LEU A N 1
ATOM 730 C CA . LEU A 1 90 ? 0.590 -7.296 -5.835 1.00 92.88 90 LEU A CA 1
ATOM 731 C C . LEU A 1 90 ? 0.252 -7.844 -7.214 1.00 92.88 90 LEU A C 1
ATOM 733 O O . LEU A 1 90 ? 0.587 -8.980 -7.534 1.00 92.88 90 LEU A O 1
ATOM 737 N N . GLU A 1 91 ? -0.383 -7.005 -8.015 1.00 92.69 91 GLU A N 1
ATOM 738 C CA . GLU A 1 91 ? -0.587 -7.233 -9.437 1.00 92.69 91 GLU A CA 1
ATOM 739 C C . GLU A 1 91 ? 0.460 -6.417 -10.194 1.00 92.69 91 GLU A C 1
ATOM 741 O O . GLU A 1 91 ? 0.671 -5.237 -9.895 1.00 92.69 91 GLU A O 1
ATOM 746 N N . HIS A 1 92 ? 1.175 -7.063 -11.108 1.00 89.69 92 HIS A N 1
ATOM 747 C CA . HIS A 1 92 ? 2.221 -6.442 -11.907 1.00 89.69 92 HIS A CA 1
ATOM 748 C C . HIS A 1 92 ? 2.398 -7.199 -13.231 1.00 89.69 92 HIS A C 1
ATOM 750 O O . HIS A 1 92 ? 2.060 -8.385 -13.295 1.00 89.69 92 HIS A O 1
ATOM 756 N N . PRO A 1 93 ? 3.001 -6.566 -14.255 1.00 89.62 93 PRO A N 1
ATOM 757 C CA . PRO A 1 93 ? 3.323 -7.231 -15.512 1.00 89.62 93 PRO A CA 1
ATOM 758 C C . PRO A 1 93 ? 4.149 -8.505 -15.310 1.00 89.62 93 PRO A C 1
ATOM 760 O O . PRO A 1 93 ? 5.027 -8.561 -14.445 1.00 89.62 93 PRO A O 1
ATOM 763 N N . ALA A 1 94 ? 3.898 -9.523 -16.133 1.00 88.56 94 ALA A N 1
ATOM 764 C CA . ALA A 1 94 ? 4.501 -10.851 -15.984 1.00 88.56 94 ALA A CA 1
ATOM 765 C C . ALA A 1 94 ? 6.035 -10.884 -16.149 1.00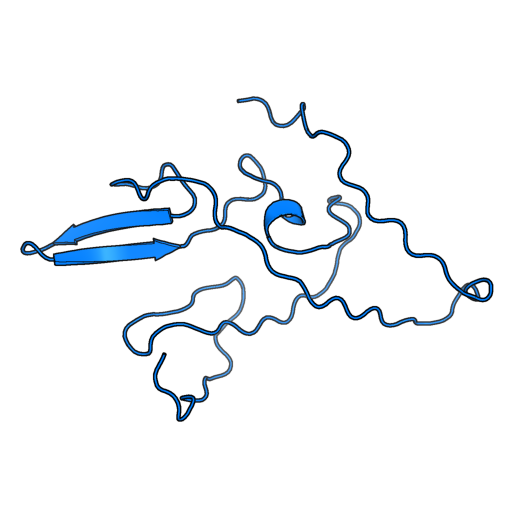 88.56 94 ALA A C 1
ATOM 767 O O . ALA A 1 94 ? 6.676 -11.850 -15.742 1.00 88.56 94 ALA A O 1
ATOM 768 N N . ASP A 1 95 ? 6.631 -9.853 -16.751 1.00 87.06 95 ASP A N 1
ATOM 769 C CA . ASP A 1 95 ? 8.080 -9.692 -16.913 1.00 87.06 95 ASP A CA 1
ATOM 770 C C . ASP A 1 95 ? 8.740 -8.889 -15.774 1.00 87.06 95 ASP A C 1
ATOM 772 O O . ASP A 1 95 ? 9.946 -8.631 -15.813 1.00 87.06 95 ASP A O 1
ATOM 776 N N . MET A 1 96 ? 7.974 -8.519 -14.744 1.00 88.19 96 MET A N 1
ATOM 777 C CA . MET A 1 96 ? 8.460 -7.875 -13.524 1.00 88.19 96 MET A CA 1
ATOM 778 C C . MET A 1 96 ? 8.529 -8.854 -12.347 1.00 88.19 96 MET A C 1
ATOM 780 O O . MET A 1 96 ? 7.963 -9.943 -12.369 1.00 88.19 96 MET A O 1
ATOM 784 N N . ILE A 1 97 ? 9.237 -8.444 -11.294 1.00 89.81 97 ILE A N 1
ATOM 785 C CA . ILE A 1 97 ? 9.350 -9.186 -10.036 1.00 89.81 97 ILE A CA 1
ATOM 786 C C . ILE A 1 97 ? 8.865 -8.279 -8.907 1.00 89.81 97 ILE A C 1
ATOM 788 O O . ILE A 1 97 ? 9.371 -7.165 -8.751 1.00 89.81 97 ILE A O 1
ATOM 792 N N . ALA A 1 98 ? 7.924 -8.763 -8.097 1.00 92.50 98 ALA A N 1
ATOM 793 C CA . ALA A 1 98 ? 7.545 -8.117 -6.846 1.00 92.50 98 ALA A CA 1
ATOM 794 C C . ALA A 1 98 ? 8.477 -8.545 -5.705 1.00 92.50 98 ALA A C 1
ATOM 796 O O . ALA A 1 98 ? 8.781 -9.723 -5.530 1.00 92.50 98 ALA A O 1
ATOM 797 N N . LEU A 1 99 ? 8.908 -7.574 -4.900 1.00 93.25 99 LEU A N 1
ATOM 798 C CA . LEU A 1 99 ? 9.727 -7.797 -3.712 1.00 93.25 99 LEU A CA 1
ATOM 799 C C . LEU A 1 99 ? 9.023 -7.213 -2.487 1.00 93.25 99 LEU A C 1
ATOM 801 O O . LEU A 1 99 ? 8.354 -6.184 -2.571 1.00 93.25 99 LEU A O 1
ATOM 805 N N . GLY A 1 100 ? 9.201 -7.856 -1.336 1.00 93.38 100 GLY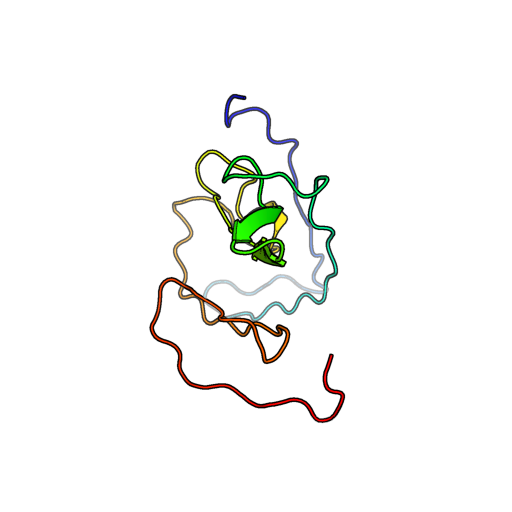 A N 1
ATOM 806 C CA . GLY A 1 100 ? 8.624 -7.411 -0.074 1.00 93.38 100 GLY A CA 1
ATOM 807 C C . GLY A 1 100 ? 9.358 -7.983 1.132 1.00 93.38 100 GLY A C 1
ATOM 808 O O . GLY A 1 100 ? 10.361 -8.679 1.004 1.00 93.38 100 GLY A O 1
ATOM 809 N N . ASN A 1 101 ? 8.837 -7.687 2.322 1.00 94.81 101 ASN A N 1
ATOM 810 C CA . ASN A 1 101 ? 9.463 -8.095 3.583 1.00 94.81 101 ASN A CA 1
ATOM 811 C C . ASN A 1 101 ? 9.427 -9.612 3.825 1.00 94.81 101 ASN A C 1
ATOM 813 O O . ASN A 1 101 ? 10.217 -10.121 4.615 1.00 94.81 101 ASN A O 1
ATOM 817 N N . MET A 1 102 ? 8.482 -10.317 3.200 1.00 94.81 102 MET A N 1
ATOM 818 C CA . MET A 1 102 ? 8.257 -11.751 3.386 1.00 94.81 102 MET A CA 1
ATOM 819 C C . MET A 1 102 ? 8.555 -12.515 2.090 1.00 94.81 102 MET A C 1
ATOM 821 O O . MET A 1 102 ? 8.430 -11.928 1.013 1.00 94.81 102 MET A O 1
ATOM 825 N N . PRO A 1 103 ? 8.906 -13.814 2.170 1.00 93.38 103 PRO A N 1
ATOM 826 C CA . PRO A 1 103 ? 9.046 -14.662 0.991 1.00 93.38 103 PRO A CA 1
ATOM 827 C C . PRO A 1 103 ? 7.759 -14.710 0.166 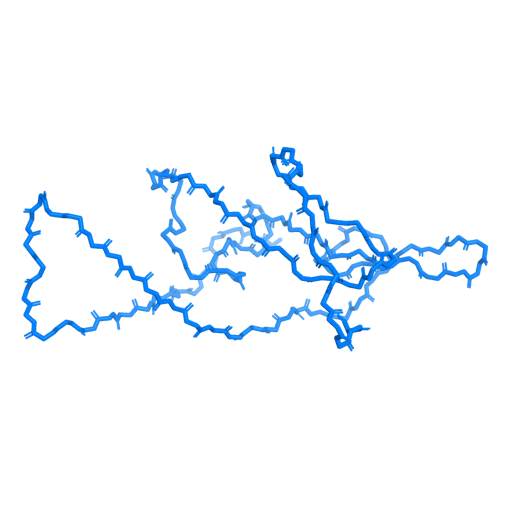1.00 93.38 103 PRO A C 1
ATOM 829 O O . PRO A 1 103 ? 6.662 -14.790 0.729 1.00 93.38 103 PRO A O 1
ATOM 832 N N . ASP A 1 104 ? 7.913 -14.730 -1.155 1.00 90.94 104 ASP A N 1
ATOM 833 C CA . ASP A 1 104 ? 6.805 -14.934 -2.084 1.00 90.94 104 ASP A CA 1
ATOM 834 C C . ASP A 1 104 ? 6.091 -16.270 -1.795 1.00 90.94 104 ASP A C 1
ATOM 836 O O . ASP A 1 104 ? 6.733 -17.292 -1.541 1.00 90.94 104 ASP A O 1
ATOM 840 N N . GLN A 1 105 ? 4.757 -16.237 -1.782 1.00 92.56 105 GLN A N 1
ATOM 841 C CA . GLN A 1 105 ? 3.889 -17.398 -1.548 1.00 92.56 105 GLN A CA 1
ATOM 842 C C . GLN A 1 105 ? 3.285 -17.947 -2.853 1.00 92.56 105 GLN A C 1
ATOM 844 O O . GLN A 1 105 ? 2.482 -18.880 -2.809 1.00 92.56 105 GLN A O 1
ATOM 849 N N . GLY A 1 106 ? 3.679 -17.395 -4.002 1.00 90.88 106 GLY A N 1
ATOM 850 C CA . GLY A 1 106 ? 3.241 -17.796 -5.332 1.00 90.88 106 GLY A CA 1
ATOM 851 C C . GLY A 1 106 ? 2.417 -16.716 -6.028 1.00 90.88 106 GLY A C 1
ATOM 852 O O . GLY A 1 106 ? 1.949 -15.755 -5.419 1.00 90.88 106 GLY A O 1
ATOM 853 N N . PHE A 1 107 ? 2.206 -16.913 -7.326 1.00 90.06 107 PHE A N 1
ATOM 854 C CA . PHE A 1 107 ? 1.474 -15.991 -8.186 1.00 90.06 107 PHE A CA 1
ATOM 855 C C . PHE A 1 107 ? 0.467 -16.737 -9.060 1.00 90.06 107 PHE A C 1
ATOM 857 O O . PHE A 1 107 ? 0.601 -17.930 -9.342 1.00 90.06 107 PHE A O 1
ATOM 864 N N . THR A 1 108 ? -0.538 -16.005 -9.525 1.00 90.62 108 THR A N 1
ATOM 865 C CA . THR A 1 108 ? -1.478 -16.454 -10.552 1.00 90.62 108 THR A CA 1
ATOM 866 C C . THR A 1 108 ? -1.374 -15.514 -11.740 1.00 90.62 108 THR A C 1
ATOM 868 O O . THR A 1 108 ? -1.458 -14.302 -11.558 1.00 90.62 108 THR A O 1
ATOM 871 N N . ILE A 1 109 ? -1.218 -16.055 -12.947 1.00 87.81 109 ILE A N 1
ATOM 872 C CA . ILE A 1 109 ? -1.256 -15.246 -14.170 1.00 87.81 109 ILE A CA 1
ATOM 873 C C . ILE A 1 109 ? -2.722 -14.945 -14.484 1.00 87.81 109 ILE A C 1
ATOM 875 O O . ILE A 1 109 ? -3.514 -15.873 -14.669 1.00 87.81 109 ILE A O 1
ATOM 879 N N . GLN A 1 110 ? -3.086 -13.664 -14.515 1.00 84.38 110 GLN A N 1
ATOM 880 C CA . GLN A 1 110 ? -4.432 -13.248 -14.899 1.00 84.38 110 GLN A CA 1
ATOM 881 C C . GLN A 1 110 ? -4.613 -13.390 -16.419 1.00 84.38 110 GLN A C 1
ATOM 883 O O . GLN A 1 110 ? -3.678 -13.202 -17.197 1.00 84.38 110 GLN A O 1
ATOM 888 N N . ALA A 1 111 ? -5.811 -13.797 -16.849 1.00 78.06 111 ALA A N 1
ATOM 889 C CA . ALA A 1 111 ? -6.090 -14.130 -18.250 1.00 78.06 111 ALA A CA 1
ATOM 890 C C . ALA A 1 111 ? -6.082 -12.910 -19.191 1.00 78.06 111 ALA A C 1
ATOM 892 O O . ALA A 1 111 ? -6.037 -13.075 -20.409 1.00 78.06 111 ALA A O 1
ATOM 893 N N . ASP A 1 112 ? -6.153 -11.705 -18.636 1.00 68.81 112 ASP A N 1
ATOM 894 C CA . ASP A 1 112 ? -6.210 -10.428 -19.342 1.00 68.81 112 ASP A CA 1
ATOM 895 C C . ASP A 1 112 ? -4.833 -9.811 -19.632 1.00 68.81 112 ASP A C 1
ATOM 897 O O . ASP A 1 112 ? -4.764 -8.868 -20.418 1.00 68.81 112 ASP A O 1
ATOM 901 N N . GLY A 1 113 ? -3.748 -10.380 -19.094 1.00 51.28 113 GLY A N 1
ATOM 902 C CA . GLY A 1 113 ? -2.374 -10.104 -19.529 1.00 51.28 113 GLY A CA 1
ATOM 903 C C . GLY A 1 113 ? -1.906 -8.651 -19.389 1.00 51.28 113 GLY A C 1
ATOM 904 O O . GLY A 1 113 ? -0.980 -8.271 -20.108 1.00 51.28 113 GLY A O 1
ATOM 905 N N . ASN A 1 114 ? -2.528 -7.862 -18.508 1.00 43.16 114 ASN A N 1
ATOM 906 C CA . ASN A 1 114 ? -2.120 -6.485 -18.204 1.00 43.16 114 ASN A CA 1
ATOM 907 C C . ASN A 1 114 ? -1.315 -6.395 -16.906 1.00 43.16 114 ASN A C 1
ATOM 909 O O . ASN A 1 114 ? -1.587 -7.189 -15.982 1.00 43.16 114 ASN A O 1
#

Sequence (114 aa):
MNAHNLIPAFLTLKTQAPLTAGSNWTLWIKYTGFVWGVPSKGVYTNTNYFEFNNKKAWIFSTYFESGPSARSLVPCFDEPDYKARWQMTLEHPADMIALGNMPDQGFTIQADGN

Foldseek 3Di:
DAPPPDDDDDDDDDDPDDDDPPDDDDDDDDDDADQDDDEDDDDPGQWYWHDDPNDTDIHGHDDAPGHVHPCRPDPDPRDPVPDDDDDDDDDDQPPDDDDDPDDDPDDDDDPVRD

Organism: Anisakis simplex (NCBI:txid6269)

Radius of gyration: 18.06 Å; chains: 1; bounding box: 47×37×48 Å

Secondary structure (DSSP, 8-state):
--TT-------PPPPSSPPPTT--------------S--EESSSSSEEEEEETTEEEEEE----SSSS-GGGTS-S--STT------------TTS----SS--------TT--

InterPro domains:
  IPR042097 Aminopeptidase N-like , N-terminal domain superfamliy [G3DSA:2.60.40.1730] (4-114)
  IPR042097 Aminopeptidase N-like , N-terminal domain superfamliy [SSF63737] (8-109)
  IPR045357 Aminopeptidase N-like , N-terminal domain [PF17900] (11-110)
  IPR050344 Peptidase M1 family aminopeptidases [PTHR11533] (10-104)